Protein AF-A0A971IRF4-F1 (afdb_monomer_lite)

Sequence (82 aa):
MTATKQFEKLLNKAQKITGNYLDTLNLTELQPDDILAMQDEKLKKIAAMIYLCNESLRFTSHEITYNAGGFEVDIINQITPF

Foldseek 3Di:
DALQVLLQVLLQVLCVVVVDNVVSVVLLVDDPVNLVPDPPPVVSVSSVSNPVSCVVCVVFAKDWDQDPVGIGIGGDPPPPPD

pLDDT: mean 91.07, std 10.77, range [49.03, 98.0]

Secondary structure (DSSP, 8-state):
--HHHHHHHHHHHHHHHH--HHHHHGGGT--HHHHHH-S-HHHHHHHHHHHHHHHHTTTS-EEEEEETTEEEEEE-------

Structure (mmCIF, N/CA/C/O backbone):
data_AF-A0A971IRF4-F1
#
_entry.id   AF-A0A971IRF4-F1
#
loop_
_atom_site.group_PDB
_atom_site.id
_atom_site.type_symbol
_atom_site.label_atom_id
_atom_site.label_alt_id
_atom_site.label_comp_id
_atom_site.label_asym_id
_atom_site.label_entity_id
_atom_site.label_seq_id
_atom_site.pdbx_PDB_ins_code
_atom_site.Cartn_x
_atom_site.Cartn_y
_atom_site.Cartn_z
_atom_site.occupancy
_atom_site.B_iso_or_equiv
_atom_site.auth_seq_id
_atom_site.auth_comp_id
_atom_site.auth_asym_id
_atom_site.auth_atom_id
_atom_site.pdbx_PDB_model_num
ATOM 1 N N . MET A 1 1 ? 4.458 15.364 -6.017 1.00 61.91 1 MET A N 1
ATOM 2 C CA . MET A 1 1 ? 4.452 14.060 -5.315 1.00 61.91 1 MET A CA 1
ATOM 3 C C . MET A 1 1 ? 4.225 12.987 -6.373 1.00 61.91 1 MET A C 1
ATOM 5 O O . MET A 1 1 ? 3.355 13.207 -7.202 1.00 61.91 1 MET A O 1
ATOM 9 N N . THR A 1 2 ? 5.046 11.933 -6.438 1.00 89.00 2 THR A N 1
ATOM 10 C CA . THR A 1 2 ? 4.979 10.902 -7.499 1.00 89.00 2 THR A CA 1
ATOM 11 C C . THR A 1 2 ? 3.943 9.824 -7.173 1.00 89.00 2 THR A C 1
ATOM 13 O O . THR A 1 2 ? 3.580 9.666 -6.004 1.00 89.00 2 THR A O 1
ATOM 16 N N . ALA A 1 3 ? 3.500 9.068 -8.186 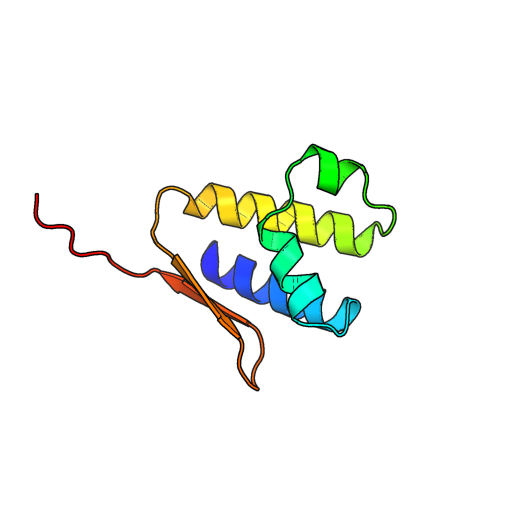1.00 90.06 3 ALA A N 1
ATOM 17 C CA . ALA A 1 3 ? 2.623 7.910 -7.991 1.00 90.06 3 ALA A CA 1
ATOM 18 C C . ALA A 1 3 ? 3.244 6.890 -7.021 1.00 90.06 3 ALA A C 1
ATOM 20 O O . ALA A 1 3 ? 2.554 6.450 -6.113 1.00 90.06 3 ALA A O 1
ATOM 21 N N . THR A 1 4 ? 4.555 6.628 -7.104 1.00 93.69 4 THR A N 1
ATOM 22 C CA . THR A 1 4 ? 5.276 5.745 -6.164 1.00 93.69 4 THR A CA 1
ATOM 23 C C . THR A 1 4 ? 5.185 6.202 -4.709 1.00 93.69 4 THR A C 1
ATOM 25 O O . THR A 1 4 ? 4.730 5.450 -3.855 1.00 93.69 4 THR A O 1
ATOM 28 N N . LYS A 1 5 ? 5.496 7.473 -4.416 1.00 94.94 5 LYS A N 1
ATOM 29 C CA . LYS A 1 5 ? 5.403 8.025 -3.050 1.00 94.94 5 LYS A CA 1
ATOM 30 C C . LYS A 1 5 ? 3.972 8.032 -2.513 1.00 94.94 5 LYS A C 1
ATOM 32 O O . LYS A 1 5 ? 3.751 7.916 -1.308 1.00 94.94 5 LYS A O 1
ATOM 37 N N . GLN A 1 6 ? 2.986 8.231 -3.387 1.00 95.81 6 GLN A N 1
ATOM 38 C CA . GLN A 1 6 ? 1.581 8.136 -2.997 1.00 95.81 6 GLN A CA 1
ATOM 39 C C . GLN A 1 6 ? 1.191 6.684 -2.717 1.00 95.81 6 GLN A C 1
ATOM 41 O O . GLN A 1 6 ? 0.525 6.440 -1.713 1.00 95.81 6 GLN A O 1
ATOM 46 N N . PHE A 1 7 ? 1.648 5.746 -3.544 1.00 96.50 7 PHE A N 1
ATOM 47 C CA . PHE A 1 7 ? 1.420 4.317 -3.377 1.00 96.50 7 PHE A CA 1
ATOM 48 C C . PHE A 1 7 ? 1.977 3.833 -2.032 1.00 96.50 7 PHE A C 1
ATOM 50 O O . PHE A 1 7 ? 1.225 3.336 -1.195 1.00 96.50 7 PHE A O 1
ATOM 57 N N . GLU A 1 8 ? 3.246 4.119 -1.751 1.00 96.94 8 GLU A N 1
ATOM 58 C CA . GLU A 1 8 ? 3.905 3.813 -0.479 1.00 96.94 8 GLU A CA 1
ATOM 59 C C . GLU A 1 8 ? 3.124 4.351 0.729 1.00 96.94 8 GLU A C 1
ATOM 61 O O . GLU A 1 8 ? 2.816 3.638 1.690 1.00 96.94 8 GLU A O 1
ATOM 66 N N . LYS A 1 9 ? 2.734 5.630 0.676 1.00 97.50 9 LYS A N 1
ATOM 67 C CA . LYS A 1 9 ? 1.968 6.273 1.748 1.00 97.50 9 LYS A CA 1
ATOM 68 C C . LYS A 1 9 ? 0.620 5.593 1.976 1.00 97.50 9 LYS A C 1
ATOM 70 O O . LYS A 1 9 ? 0.147 5.550 3.113 1.00 97.50 9 LYS A O 1
ATOM 75 N N . LEU A 1 10 ? -0.036 5.130 0.916 1.00 97.75 10 LEU A N 1
ATOM 76 C CA . LEU A 1 10 ? -1.325 4.451 0.999 1.00 97.75 10 LEU A CA 1
ATOM 77 C C . LEU A 1 10 ? -1.182 3.047 1.585 1.00 97.75 10 LEU A C 1
ATOM 79 O O . LEU A 1 10 ? -1.953 2.715 2.482 1.00 97.75 10 LEU A O 1
ATOM 83 N N . LEU A 1 11 ? -0.162 2.289 1.180 1.00 97.06 11 LEU A N 1
ATOM 84 C CA . LEU A 1 11 ? 0.158 0.982 1.761 1.00 97.06 11 LEU A CA 1
ATOM 85 C C . LEU A 1 11 ? 0.452 1.098 3.257 1.00 97.06 11 LEU A C 1
ATOM 87 O O . LEU A 1 11 ? -0.160 0.419 4.074 1.00 97.06 11 LEU A O 1
ATOM 91 N N . ASN A 1 12 ? 1.278 2.063 3.656 1.00 97.44 12 ASN A N 1
ATOM 92 C CA . ASN A 1 12 ? 1.558 2.309 5.069 1.00 97.44 12 ASN A CA 1
ATOM 93 C C . ASN A 1 12 ? 0.322 2.759 5.868 1.00 97.44 12 ASN A C 1
ATOM 95 O O . ASN A 1 12 ? 0.230 2.514 7.073 1.00 97.44 12 ASN A O 1
ATOM 99 N N . LYS A 1 13 ? -0.652 3.421 5.231 1.00 96.94 13 LYS A N 1
ATOM 100 C CA . LYS A 1 13 ? -1.941 3.735 5.869 1.00 96.94 13 LYS A CA 1
ATOM 101 C C . LYS A 1 13 ? -2.831 2.506 5.994 1.00 96.94 13 LYS A C 1
ATOM 103 O O . LYS A 1 13 ? -3.443 2.350 7.046 1.00 96.94 13 LYS A O 1
ATOM 108 N N . ALA A 1 14 ? -2.909 1.677 4.956 1.00 96.00 14 ALA A N 1
ATOM 109 C CA . ALA A 1 14 ? -3.639 0.417 4.992 1.00 96.00 14 ALA A CA 1
ATOM 110 C C . ALA A 1 14 ? -3.079 -0.499 6.083 1.00 96.00 14 ALA A C 1
ATOM 112 O O . ALA A 1 14 ? -3.847 -0.944 6.925 1.00 96.00 14 ALA A O 1
ATOM 113 N N . GLN A 1 15 ? -1.754 -0.629 6.183 1.00 95.94 15 GLN A N 1
ATOM 114 C CA . GLN A 1 15 ? -1.092 -1.433 7.212 1.00 95.94 15 GLN A CA 1
ATOM 115 C C . GLN A 1 15 ? -1.444 -1.019 8.636 1.00 95.94 15 GLN A C 1
ATOM 117 O O . GLN A 1 15 ? -1.603 -1.858 9.516 1.00 95.94 15 GLN A O 1
ATOM 122 N N . LYS A 1 16 ? -1.594 0.284 8.884 1.00 95.12 16 LYS A N 1
ATOM 123 C CA . LYS A 1 16 ? -2.023 0.792 10.195 1.00 95.12 16 LYS A CA 1
ATOM 124 C C . LYS A 1 16 ? -3.477 0.448 10.524 1.00 95.12 16 LYS A C 1
ATOM 126 O O . LYS A 1 16 ? -3.853 0.531 11.687 1.00 95.12 16 LYS A O 1
ATOM 131 N N . ILE A 1 17 ? -4.295 0.145 9.518 1.00 93.56 17 ILE A N 1
ATOM 132 C CA . ILE A 1 17 ? -5.709 -0.212 9.672 1.00 93.56 17 ILE A CA 1
ATOM 133 C C . ILE A 1 17 ? -5.863 -1.729 9.779 1.00 93.56 17 ILE A C 1
ATOM 135 O O . ILE A 1 17 ? -6.554 -2.194 10.675 1.00 93.56 17 ILE A O 1
ATOM 139 N N . THR A 1 18 ? -5.216 -2.483 8.891 1.00 92.12 18 THR A N 1
ATOM 140 C CA . THR A 1 18 ? -5.272 -3.951 8.869 1.00 92.12 18 THR A CA 1
ATOM 141 C C . THR A 1 18 ? -4.455 -4.569 10.002 1.00 92.12 18 THR A C 1
ATOM 143 O O . THR A 1 18 ? -4.800 -5.632 10.503 1.00 92.12 18 THR A O 1
ATOM 146 N N . GLY A 1 19 ? -3.356 -3.923 10.408 1.00 93.38 19 GLY A N 1
ATOM 147 C CA . GLY A 1 19 ? -2.388 -4.473 11.358 1.00 93.38 19 GLY A CA 1
ATOM 148 C C . GLY A 1 19 ? -1.601 -5.668 10.809 1.00 93.38 19 GLY A C 1
ATOM 149 O O . GLY A 1 19 ? -0.803 -6.254 11.539 1.00 93.38 19 GLY A O 1
ATOM 150 N N . ASN A 1 20 ? -1.804 -6.029 9.539 1.00 93.31 20 ASN A N 1
ATOM 151 C CA . ASN A 1 20 ? -1.267 -7.235 8.928 1.00 93.31 20 ASN A CA 1
ATOM 152 C C . ASN A 1 20 ? -0.701 -6.930 7.540 1.00 93.31 20 ASN A C 1
ATOM 154 O O . ASN A 1 20 ? -1.395 -6.439 6.650 1.00 93.31 20 ASN A O 1
ATOM 158 N N . TYR A 1 21 ? 0.584 -7.251 7.383 1.00 91.38 21 TYR A N 1
ATOM 159 C CA . TYR A 1 21 ? 1.339 -7.015 6.158 1.00 91.38 21 TYR A CA 1
ATOM 160 C C . TYR A 1 21 ? 0.744 -7.747 4.951 1.00 91.38 21 TYR A C 1
ATOM 162 O O . TYR A 1 21 ? 0.583 -7.133 3.899 1.00 91.38 21 TYR A O 1
ATOM 170 N N . LEU A 1 22 ? 0.392 -9.026 5.107 1.00 93.75 22 LEU A N 1
ATOM 171 C CA . LEU A 1 22 ? -0.143 -9.847 4.021 1.00 93.75 22 LEU A CA 1
ATOM 172 C C . LEU A 1 22 ? -1.497 -9.307 3.553 1.00 93.75 22 LEU A C 1
ATOM 174 O O . LEU A 1 22 ? -1.711 -9.153 2.355 1.00 93.75 22 LEU A O 1
ATOM 178 N N . ASP A 1 23 ? -2.363 -8.917 4.489 1.00 93.69 23 ASP A N 1
ATOM 179 C CA . ASP A 1 23 ? -3.665 -8.326 4.156 1.00 93.69 23 ASP A CA 1
ATOM 180 C C . ASP A 1 23 ? -3.510 -6.992 3.413 1.00 93.69 23 ASP A C 1
ATOM 182 O O . ASP A 1 23 ? -4.292 -6.679 2.518 1.00 93.69 23 ASP A O 1
ATOM 186 N N . THR A 1 24 ? -2.486 -6.207 3.758 1.00 95.19 24 THR A N 1
ATOM 187 C CA . THR A 1 24 ? -2.171 -4.955 3.060 1.00 95.19 24 THR A CA 1
ATOM 188 C C . THR A 1 24 ? -1.599 -5.196 1.672 1.00 95.19 24 THR A C 1
ATOM 190 O O . THR A 1 24 ? -1.956 -4.468 0.747 1.00 95.19 24 THR A O 1
ATOM 193 N N . LEU A 1 25 ? -0.727 -6.196 1.512 1.00 94.19 25 LEU A N 1
ATOM 194 C CA . LEU A 1 25 ? -0.163 -6.545 0.212 1.00 94.19 25 LEU A CA 1
ATOM 195 C C . LEU A 1 25 ? -1.262 -7.001 -0.751 1.00 94.19 25 LEU A C 1
ATOM 197 O O . LEU A 1 25 ? -1.277 -6.549 -1.887 1.00 94.19 25 LEU A O 1
ATOM 201 N N . ASN A 1 26 ? -2.246 -7.768 -0.276 1.00 95.31 26 ASN A N 1
ATOM 202 C CA . ASN A 1 26 ? -3.388 -8.195 -1.091 1.00 95.31 26 ASN A CA 1
ATOM 203 C C . ASN A 1 26 ? -4.159 -7.015 -1.717 1.00 95.31 26 ASN A C 1
ATOM 205 O O . ASN A 1 26 ? -4.786 -7.175 -2.761 1.00 95.31 26 ASN A O 1
ATOM 209 N N . LEU A 1 27 ? -4.102 -5.812 -1.125 1.00 95.25 27 LEU A N 1
ATOM 210 C CA . LEU A 1 27 ? -4.751 -4.620 -1.683 1.00 95.25 27 LEU A CA 1
ATOM 211 C C . LEU A 1 27 ? -4.143 -4.158 -3.015 1.00 95.25 27 LEU A C 1
ATOM 213 O O . LEU A 1 27 ? -4.799 -3.405 -3.733 1.00 95.25 27 LEU A O 1
ATOM 217 N N . THR A 1 28 ? -2.908 -4.554 -3.343 1.00 94.06 28 THR A N 1
ATOM 218 C CA . THR A 1 28 ? -2.261 -4.189 -4.616 1.00 94.06 28 THR A CA 1
ATOM 219 C C . THR A 1 28 ? -2.762 -5.019 -5.794 1.00 94.06 28 THR A C 1
ATOM 221 O O . THR A 1 28 ? -2.616 -4.591 -6.939 1.00 94.06 28 THR A O 1
ATOM 224 N N . GLU A 1 29 ? -3.379 -6.166 -5.509 1.00 94.12 29 GLU A N 1
ATOM 225 C CA . GLU A 1 29 ? -3.835 -7.145 -6.498 1.00 94.12 29 GLU A CA 1
ATOM 226 C C . GLU A 1 29 ? -5.339 -7.035 -6.800 1.00 94.12 29 GLU A C 1
ATOM 228 O O . GLU A 1 29 ? -5.822 -7.604 -7.783 1.00 94.12 29 GLU A O 1
ATOM 233 N N . LEU A 1 30 ? -6.082 -6.281 -5.980 1.00 95.69 30 LEU A N 1
ATOM 234 C CA . LEU A 1 30 ? -7.533 -6.154 -6.103 1.00 95.69 30 LEU A CA 1
ATOM 235 C C . LEU A 1 30 ? -7.952 -5.540 -7.438 1.00 95.69 30 LEU A C 1
ATOM 237 O O . LEU A 1 30 ? -7.432 -4.506 -7.868 1.00 95.69 30 LEU A O 1
ATOM 241 N N . GLN A 1 31 ? -8.969 -6.145 -8.046 1.00 96.62 31 GLN A N 1
ATOM 242 C CA . GLN A 1 31 ? -9.628 -5.606 -9.225 1.00 96.62 31 GLN A CA 1
ATOM 243 C C . GLN A 1 31 ? -10.738 -4.623 -8.822 1.00 96.62 31 GLN A C 1
ATOM 245 O O . GLN A 1 31 ? -11.195 -4.627 -7.673 1.00 96.62 31 GLN A O 1
ATOM 250 N N . PRO A 1 32 ? -11.215 -3.766 -9.747 1.00 97.12 32 PRO A N 1
ATOM 251 C CA . PRO A 1 32 ? -12.258 -2.788 -9.441 1.00 97.12 32 PRO A CA 1
ATOM 252 C C . PRO A 1 32 ? -13.507 -3.387 -8.784 1.00 97.12 32 PRO A C 1
ATOM 254 O O . PRO A 1 32 ? -14.033 -2.795 -7.843 1.00 97.12 32 PRO A O 1
ATOM 257 N N . ASP A 1 33 ? -13.949 -4.566 -9.221 1.00 98.00 33 ASP A N 1
ATOM 258 C CA . ASP A 1 33 ? -15.130 -5.232 -8.661 1.00 98.00 33 ASP A CA 1
ATOM 259 C C . ASP A 1 33 ? -14.910 -5.672 -7.205 1.00 98.00 33 ASP A C 1
ATOM 261 O O . ASP A 1 33 ? -15.791 -5.470 -6.364 1.00 98.00 33 ASP A O 1
ATOM 265 N N . ASP A 1 34 ? -13.713 -6.170 -6.875 1.00 97.12 34 ASP A N 1
ATOM 266 C CA . ASP A 1 34 ? -13.345 -6.534 -5.502 1.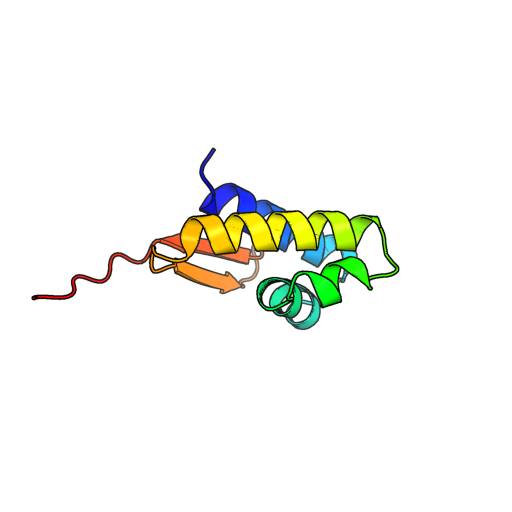00 97.12 34 ASP A CA 1
ATOM 267 C C . ASP A 1 34 ? -13.374 -5.303 -4.589 1.00 97.12 34 ASP A C 1
ATOM 269 O O . ASP A 1 34 ? -13.929 -5.332 -3.489 1.00 97.12 34 ASP A O 1
ATOM 273 N N . ILE A 1 35 ? -12.828 -4.181 -5.075 1.00 97.06 35 ILE A N 1
ATOM 274 C CA . ILE A 1 35 ? -12.806 -2.902 -4.355 1.00 97.06 35 ILE A CA 1
ATOM 275 C C . ILE A 1 35 ? -14.233 -2.395 -4.134 1.00 97.06 35 ILE A C 1
ATOM 277 O O . ILE A 1 35 ? -14.577 -1.927 -3.045 1.00 97.06 35 ILE A O 1
ATOM 281 N N . LEU A 1 36 ? -15.093 -2.482 -5.150 1.00 96.88 36 LEU A N 1
ATOM 282 C CA . LEU A 1 36 ? -16.488 -2.063 -5.044 1.00 96.88 36 LEU A CA 1
ATOM 283 C C . LEU A 1 36 ? -17.271 -2.911 -4.034 1.00 96.88 36 LEU A C 1
ATOM 285 O O . LEU A 1 36 ? -18.118 -2.353 -3.327 1.00 96.88 36 LEU A O 1
ATOM 289 N N . ALA A 1 37 ? -16.946 -4.198 -3.914 1.00 97.19 37 ALA A N 1
ATOM 290 C CA . ALA A 1 37 ? -17.561 -5.129 -2.973 1.00 97.19 37 ALA A CA 1
ATOM 291 C C . ALA A 1 37 ? -17.074 -4.980 -1.515 1.00 97.19 37 ALA A C 1
ATOM 293 O O . ALA A 1 37 ? -17.697 -5.539 -0.608 1.00 97.19 37 ALA A O 1
ATOM 294 N N . MET A 1 38 ? -16.001 -4.223 -1.251 1.00 95.75 38 MET A N 1
ATOM 295 C CA . MET A 1 38 ? -15.497 -4.021 0.112 1.00 95.75 38 MET A CA 1
ATOM 296 C C . MET A 1 38 ? -16.515 -3.305 1.011 1.00 95.75 38 MET A C 1
ATOM 298 O O . MET A 1 38 ? -17.054 -2.256 0.653 1.00 95.75 38 MET A O 1
ATOM 302 N N . GLN A 1 39 ? -16.717 -3.842 2.219 1.00 95.25 39 GLN A N 1
ATOM 303 C CA . GLN A 1 39 ? -17.617 -3.261 3.225 1.00 95.25 39 GLN A CA 1
ATOM 304 C C . GLN A 1 39 ? -16.975 -2.118 4.022 1.00 95.25 39 GLN A C 1
ATOM 306 O O . GLN A 1 39 ? -17.656 -1.166 4.400 1.00 95.25 39 GLN A O 1
ATOM 311 N N . ASP A 1 40 ? -15.669 -2.194 4.295 1.00 94.38 40 ASP A N 1
ATOM 312 C CA . ASP A 1 40 ? -14.961 -1.125 4.999 1.00 94.38 40 ASP A CA 1
ATOM 313 C C . ASP A 1 40 ? -14.704 0.046 4.041 1.00 94.38 40 ASP A C 1
ATOM 315 O O . ASP A 1 40 ? -13.801 0.010 3.208 1.00 94.38 40 ASP A O 1
ATOM 319 N N . GLU A 1 41 ? -15.492 1.111 4.181 1.00 95.56 41 GLU A N 1
ATOM 320 C CA . GLU A 1 41 ? -15.416 2.313 3.343 1.00 95.56 41 GLU A CA 1
ATOM 321 C C . GLU A 1 41 ? -14.059 3.033 3.399 1.00 95.56 41 GLU A C 1
ATOM 323 O O . GLU A 1 41 ? -13.655 3.706 2.443 1.00 95.56 41 GLU A O 1
ATOM 328 N N . LYS A 1 42 ? -13.327 2.927 4.513 1.00 95.88 42 LYS A N 1
ATOM 329 C CA . LYS A 1 42 ? -12.012 3.557 4.648 1.00 95.88 42 LYS A CA 1
ATOM 330 C C . LYS A 1 42 ? -10.969 2.758 3.876 1.00 95.88 42 LYS A C 1
ATOM 332 O O . LYS A 1 42 ? -10.202 3.356 3.118 1.00 95.88 42 LYS A O 1
ATOM 337 N N . LEU A 1 43 ? -10.954 1.437 4.044 1.00 95.50 43 LEU A N 1
ATOM 338 C CA . LEU A 1 43 ? 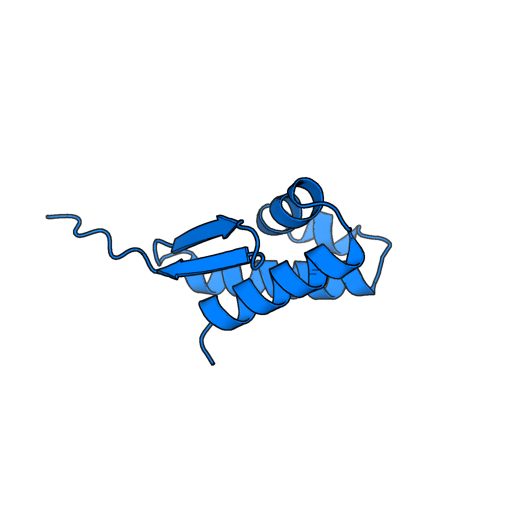-10.076 0.548 3.288 1.00 95.50 43 LEU A CA 1
ATOM 339 C C . LEU A 1 43 ? -10.427 0.553 1.802 1.00 95.50 43 LEU A C 1
ATOM 341 O O . LEU A 1 43 ? -9.519 0.669 0.990 1.00 95.50 43 LEU A O 1
ATOM 345 N N . LYS A 1 44 ? -11.711 0.568 1.441 1.00 97.31 44 LYS A N 1
ATOM 346 C CA . LYS A 1 44 ? -12.190 0.689 0.057 1.00 97.31 44 LYS A CA 1
ATOM 347 C C . LYS A 1 44 ? -11.612 1.906 -0.658 1.00 97.31 44 LYS A C 1
ATOM 349 O O . LYS A 1 44 ? -11.086 1.794 -1.761 1.00 97.31 44 LYS A O 1
ATOM 354 N N . LYS A 1 45 ?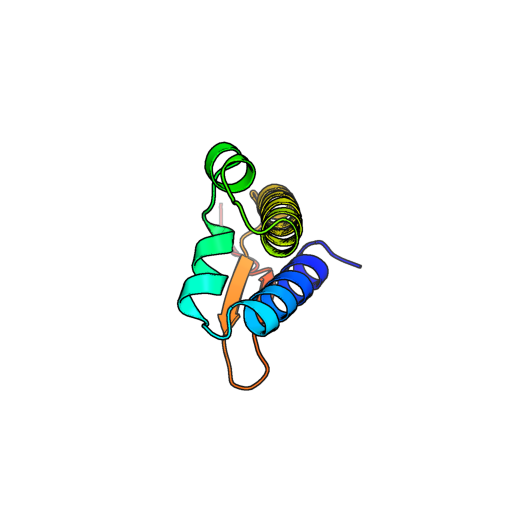 -11.641 3.079 -0.015 1.00 97.75 45 LYS A N 1
ATOM 355 C CA . LYS A 1 45 ? -11.038 4.304 -0.572 1.00 97.75 45 LYS A CA 1
ATOM 356 C C . LYS A 1 45 ? -9.526 4.183 -0.736 1.00 97.75 45 LYS A C 1
ATOM 358 O O . LYS A 1 45 ? -8.975 4.699 -1.705 1.00 97.75 45 LYS A O 1
ATOM 363 N N . ILE A 1 46 ? -8.849 3.533 0.211 1.00 97.31 46 ILE A N 1
ATOM 364 C CA . ILE A 1 46 ? -7.404 3.306 0.127 1.00 97.31 46 ILE A CA 1
ATOM 365 C C . ILE A 1 46 ? -7.081 2.333 -1.011 1.00 97.31 46 ILE A C 1
ATOM 367 O O . ILE A 1 46 ? -6.224 2.661 -1.824 1.00 97.31 46 ILE A O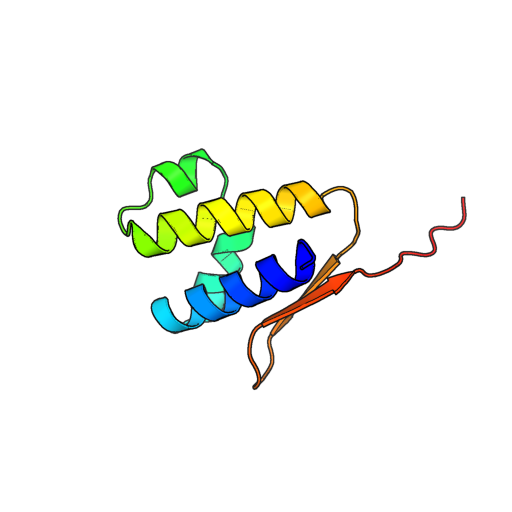 1
ATOM 371 N N . ALA A 1 47 ? -7.805 1.219 -1.120 1.00 97.44 47 ALA A N 1
ATOM 372 C CA . ALA A 1 47 ? -7.664 0.227 -2.182 1.00 97.44 47 ALA A CA 1
ATOM 373 C C . ALA A 1 47 ? -7.918 0.837 -3.569 1.00 97.44 47 ALA A C 1
ATOM 375 O O . ALA A 1 47 ? -7.105 0.669 -4.469 1.00 97.44 47 ALA A O 1
ATOM 376 N N . ALA A 1 48 ? -8.961 1.659 -3.723 1.00 97.94 48 ALA A N 1
ATOM 377 C CA . ALA A 1 48 ? -9.222 2.390 -4.965 1.00 97.94 48 ALA A CA 1
ATOM 378 C C . ALA A 1 48 ? -8.060 3.320 -5.362 1.00 97.94 48 ALA A C 1
ATOM 380 O O . ALA A 1 48 ? -7.672 3.385 -6.528 1.00 97.94 48 ALA A O 1
ATOM 381 N N . MET A 1 49 ? -7.475 4.042 -4.399 1.00 97.81 49 MET A N 1
ATOM 382 C CA . MET A 1 49 ? -6.318 4.897 -4.677 1.00 97.81 49 MET A CA 1
ATOM 383 C C . MET A 1 49 ? -5.045 4.088 -4.960 1.00 97.81 49 MET A C 1
ATOM 385 O O . MET A 1 49 ? -4.244 4.515 -5.789 1.00 97.81 49 MET A O 1
ATOM 389 N N . ILE A 1 50 ? -4.857 2.947 -4.288 1.00 97.19 50 ILE A N 1
ATOM 390 C CA . ILE A 1 50 ? -3.769 1.998 -4.556 1.00 97.19 50 ILE A CA 1
ATOM 391 C C . ILE A 1 50 ? -3.876 1.487 -5.993 1.00 97.19 50 ILE A C 1
ATOM 393 O O . ILE A 1 50 ? -2.911 1.622 -6.737 1.00 97.19 50 ILE A O 1
ATOM 397 N N . TYR A 1 51 ? -5.055 1.019 -6.407 1.00 96.88 51 TYR A N 1
ATOM 398 C CA . TYR A 1 51 ? -5.326 0.571 -7.772 1.00 96.88 51 TYR A CA 1
ATOM 399 C C . TYR A 1 51 ? -4.974 1.647 -8.806 1.00 96.88 51 TYR A C 1
ATOM 401 O O . TYR A 1 51 ? -4.236 1.384 -9.751 1.00 96.88 51 TYR A O 1
ATOM 409 N N . LEU A 1 52 ? -5.415 2.893 -8.596 1.00 95.88 52 LEU A N 1
ATOM 410 C CA . LEU A 1 52 ? -5.089 4.000 -9.501 1.00 95.88 52 LEU A CA 1
ATOM 411 C C . LEU A 1 52 ? -3.584 4.291 -9.570 1.00 95.88 52 LEU A C 1
ATOM 413 O O . LEU A 1 52 ? -3.070 4.600 -10.647 1.00 95.88 52 LEU A O 1
ATOM 417 N N . CYS A 1 53 ? -2.870 4.213 -8.442 1.00 94.88 53 CYS A N 1
ATOM 418 C CA . CYS A 1 53 ? -1.416 4.377 -8.427 1.00 94.88 53 CYS A CA 1
ATOM 419 C C . CYS A 1 53 ? -0.723 3.231 -9.171 1.00 94.88 53 CYS A C 1
ATOM 421 O O . CYS A 1 53 ? 0.188 3.499 -9.950 1.00 94.88 53 CYS A O 1
ATOM 423 N N . ASN A 1 54 ? -1.178 1.993 -8.965 1.00 93.12 54 ASN A N 1
ATOM 424 C CA . ASN A 1 54 ? -0.648 0.808 -9.630 1.00 93.12 54 ASN A CA 1
ATOM 425 C C . ASN A 1 54 ? -0.855 0.893 -11.153 1.00 93.12 54 ASN A C 1
ATOM 427 O O . ASN A 1 54 ? 0.107 0.807 -11.910 1.00 93.12 54 ASN A O 1
ATOM 431 N N . GLU A 1 55 ? -2.067 1.224 -11.615 1.00 93.38 55 GLU A N 1
ATOM 432 C CA . GLU A 1 55 ? -2.347 1.435 -13.044 1.00 93.38 55 GLU A CA 1
ATOM 433 C C . GLU A 1 55 ? -1.528 2.592 -13.638 1.00 93.38 55 GLU A C 1
ATOM 435 O O . GLU A 1 55 ? -1.030 2.496 -14.758 1.00 93.38 55 GLU A O 1
ATOM 440 N N . SER A 1 56 ? -1.313 3.673 -12.880 1.00 91.88 56 SER A N 1
ATOM 441 C CA . SER A 1 56 ? -0.450 4.786 -13.314 1.00 91.88 56 SER A CA 1
ATOM 442 C C . SER A 1 56 ? 1.018 4.374 -13.480 1.00 91.88 56 SER A C 1
ATOM 444 O O . SER A 1 56 ? 1.764 5.029 -14.207 1.00 91.88 56 SER A O 1
ATOM 446 N N . LEU A 1 57 ? 1.443 3.310 -12.797 1.00 89.62 57 LEU A N 1
ATOM 447 C CA . LEU A 1 57 ? 2.788 2.744 -12.851 1.00 89.62 57 LEU A CA 1
ATOM 448 C C . LEU A 1 57 ? 2.858 1.476 -13.708 1.00 89.62 57 LEU A C 1
ATOM 450 O O . LEU A 1 57 ? 3.923 0.883 -13.806 1.00 89.62 57 LEU A O 1
ATOM 454 N N . ARG A 1 58 ? 1.771 1.070 -14.370 1.00 87.75 58 ARG A N 1
ATOM 455 C CA . ARG A 1 58 ? 1.657 -0.217 -15.070 1.00 87.75 58 ARG A CA 1
ATOM 456 C C . ARG A 1 58 ? 2.746 -0.490 -16.110 1.00 87.75 58 ARG A C 1
ATOM 458 O O . ARG A 1 58 ? 3.108 -1.640 -16.331 1.00 87.75 58 ARG A O 1
ATOM 465 N N . PHE A 1 59 ? 3.252 0.554 -16.764 1.00 86.81 59 PHE A N 1
ATOM 466 C CA . PHE A 1 59 ? 4.314 0.452 -17.777 1.00 86.81 59 PHE A CA 1
ATOM 467 C C . PHE A 1 59 ? 5.707 0.778 -17.231 1.00 86.81 59 PHE A C 1
ATOM 469 O O . PHE A 1 59 ? 6.678 0.822 -17.982 1.00 86.81 59 PHE A O 1
ATOM 476 N N . THR A 1 60 ? 5.798 1.017 -15.927 1.00 87.56 60 THR A N 1
ATOM 477 C CA . THR A 1 60 ? 7.027 1.323 -15.213 1.00 87.56 60 THR A CA 1
ATOM 478 C C . THR A 1 60 ? 7.295 0.178 -14.255 1.00 87.56 60 THR A C 1
ATOM 480 O O . THR A 1 60 ? 6.558 -0.017 -13.287 1.00 87.56 60 THR A O 1
ATOM 483 N N . SER A 1 61 ? 8.363 -0.575 -14.502 1.00 87.62 61 SER A N 1
ATOM 484 C CA . SER A 1 61 ? 8.788 -1.614 -13.571 1.00 87.62 61 SER A CA 1
ATOM 485 C C . SER A 1 61 ? 9.035 -0.979 -12.202 1.00 87.62 61 SER A C 1
ATOM 487 O O . SER A 1 61 ? 9.797 -0.019 -12.066 1.00 87.62 61 SER A O 1
ATOM 489 N N . HIS A 1 62 ? 8.337 -1.478 -11.191 1.00 90.00 62 HIS A N 1
ATOM 490 C CA . HIS A 1 62 ? 8.429 -0.994 -9.825 1.00 90.00 62 HIS A CA 1
ATOM 491 C C . HIS A 1 62 ? 8.446 -2.174 -8.862 1.00 90.00 62 HIS A C 1
ATOM 493 O O . HIS A 1 62 ? 7.907 -3.240 -9.159 1.00 90.00 62 HIS A O 1
ATOM 499 N N . GLU A 1 63 ? 9.092 -1.977 -7.724 1.00 92.44 63 GLU A N 1
ATOM 500 C CA . GLU A 1 63 ? 9.216 -2.968 -6.667 1.00 92.44 63 GLU A CA 1
ATOM 501 C C . GLU A 1 63 ? 8.576 -2.428 -5.390 1.00 92.44 63 GLU A C 1
ATOM 503 O O . GLU A 1 63 ? 8.650 -1.234 -5.095 1.00 92.44 63 GLU A O 1
ATOM 508 N N . ILE A 1 64 ? 7.919 -3.319 -4.650 1.00 92.81 64 ILE A N 1
ATOM 509 C CA . ILE A 1 64 ? 7.331 -3.026 -3.348 1.00 92.81 64 ILE A CA 1
ATOM 510 C C . ILE A 1 64 ? 8.072 -3.879 -2.329 1.00 92.81 64 ILE A C 1
ATOM 512 O O . ILE A 1 64 ? 8.007 -5.107 -2.384 1.00 92.81 64 ILE A O 1
ATOM 516 N N . THR A 1 65 ? 8.752 -3.239 -1.384 1.00 93.94 65 THR A N 1
ATOM 517 C CA . THR A 1 65 ? 9.437 -3.930 -0.288 1.00 93.94 65 THR A CA 1
ATOM 518 C C . THR A 1 65 ? 8.774 -3.599 1.046 1.00 93.94 65 THR A C 1
ATOM 520 O O . THR A 1 65 ? 8.167 -2.540 1.212 1.00 93.94 65 THR A O 1
ATOM 523 N N . TYR A 1 66 ? 8.845 -4.524 2.005 1.00 92.62 66 TYR A N 1
ATOM 524 C CA . TYR A 1 66 ? 8.354 -4.311 3.366 1.00 92.62 66 TYR A CA 1
ATOM 525 C C . TYR A 1 66 ? 9.450 -4.618 4.381 1.00 92.62 66 TYR A C 1
ATOM 527 O O . TYR A 1 66 ? 10.048 -5.694 4.364 1.00 92.62 66 TYR A O 1
ATOM 535 N N . ASN A 1 67 ? 9.712 -3.665 5.273 1.00 91.12 67 ASN A N 1
ATOM 536 C CA . ASN A 1 67 ? 10.735 -3.759 6.309 1.00 91.12 67 ASN A CA 1
ATOM 537 C C . ASN A 1 67 ? 10.232 -3.160 7.641 1.00 91.12 67 ASN A C 1
ATOM 539 O O . ASN A 1 67 ? 9.060 -2.809 7.782 1.00 91.12 67 ASN A O 1
ATOM 543 N N . ALA A 1 68 ? 11.111 -3.039 8.643 1.00 87.56 68 ALA A N 1
ATOM 544 C CA . ALA A 1 68 ? 10.752 -2.497 9.961 1.00 87.56 68 ALA A CA 1
ATOM 545 C C . ALA A 1 68 ? 10.193 -1.054 9.918 1.00 87.56 68 ALA A C 1
ATOM 547 O O . ALA A 1 68 ? 9.494 -0.642 10.843 1.00 87.56 68 ALA A O 1
ATOM 548 N N . GLY A 1 69 ? 10.484 -0.293 8.858 1.00 87.69 69 GLY A N 1
ATOM 549 C CA . GLY A 1 69 ? 9.966 1.051 8.598 1.00 87.69 69 GLY A CA 1
ATOM 550 C C . GLY A 1 69 ? 8.617 1.094 7.869 1.00 87.69 69 GLY A C 1
ATOM 551 O O . GLY A 1 69 ? 8.020 2.168 7.788 1.00 87.69 69 GLY A O 1
ATOM 552 N N . GLY A 1 70 ? 8.107 -0.045 7.391 1.00 93.44 70 GLY A N 1
ATOM 553 C CA . GLY A 1 70 ? 6.870 -0.142 6.619 1.00 93.44 70 GLY A CA 1
ATOM 554 C C . GLY A 1 70 ? 7.103 -0.557 5.167 1.00 93.44 70 GLY A C 1
ATOM 555 O O . GLY A 1 70 ? 8.093 -1.214 4.851 1.00 93.44 70 GLY A O 1
ATOM 556 N N . PHE A 1 71 ? 6.150 -0.207 4.304 1.00 95.94 71 PHE A N 1
ATOM 557 C CA . PHE A 1 71 ? 6.258 -0.390 2.858 1.00 95.94 71 PHE A CA 1
ATOM 558 C C . PHE A 1 71 ? 7.117 0.711 2.234 1.00 95.94 71 PHE A C 1
ATOM 560 O O . PHE A 1 71 ? 6.991 1.868 2.637 1.00 95.94 71 PHE A O 1
ATOM 567 N N . GLU A 1 72 ? 7.900 0.348 1.224 1.00 95.44 72 GLU A N 1
ATOM 568 C CA . GLU A 1 72 ? 8.682 1.226 0.347 1.00 95.44 72 GLU A CA 1
ATOM 569 C C . GLU A 1 72 ? 8.385 0.845 -1.113 1.00 95.44 72 GLU A C 1
ATOM 571 O O . GLU A 1 72 ? 8.209 -0.340 -1.416 1.00 95.44 72 GLU A O 1
ATOM 576 N N . VAL A 1 73 ? 8.232 1.839 -1.997 1.00 93.12 73 VAL A N 1
ATOM 577 C CA . VAL A 1 73 ? 7.885 1.616 -3.414 1.00 93.12 73 VAL A CA 1
ATOM 578 C C . VAL A 1 73 ? 8.858 2.351 -4.325 1.00 93.12 73 VAL A C 1
ATOM 580 O O . VAL A 1 73 ? 8.821 3.583 -4.422 1.00 93.12 73 VAL A O 1
ATOM 583 N N . ASP A 1 74 ? 9.643 1.588 -5.078 1.00 93.19 74 ASP A N 1
ATOM 584 C CA . ASP A 1 74 ? 10.712 2.102 -5.929 1.00 93.19 74 ASP A CA 1
ATOM 585 C C . ASP A 1 74 ? 10.486 1.790 -7.404 1.00 93.19 74 ASP A C 1
ATOM 587 O O . ASP A 1 74 ? 9.947 0.749 -7.767 1.00 93.19 74 ASP A O 1
ATOM 591 N N . ILE A 1 75 ? 10.925 2.698 -8.280 1.00 90.06 75 ILE A N 1
ATOM 592 C CA . ILE A 1 75 ? 11.010 2.423 -9.719 1.00 90.06 75 ILE A CA 1
ATOM 593 C C . ILE A 1 75 ? 12.312 1.672 -9.969 1.00 90.06 75 ILE A C 1
ATOM 595 O O . ILE A 1 75 ? 13.395 2.200 -9.711 1.00 90.06 75 ILE A O 1
ATOM 599 N N . ILE A 1 76 ? 12.210 0.480 -10.545 1.00 88.00 76 ILE A N 1
ATOM 600 C CA . ILE A 1 76 ? 13.364 -0.284 -11.004 1.00 88.00 76 ILE A CA 1
ATOM 601 C C . ILE A 1 76 ? 13.558 -0.016 -12.496 1.00 88.00 76 ILE A C 1
ATOM 603 O O . ILE A 1 76 ? 12.777 -0.441 -13.345 1.00 88.00 76 ILE A O 1
ATOM 607 N N . ASN A 1 77 ? 14.625 0.704 -12.842 1.00 70.81 77 ASN A N 1
ATOM 608 C CA . ASN A 1 77 ? 15.022 0.842 -14.238 1.00 70.81 77 ASN A CA 1
ATOM 609 C C . ASN A 1 77 ? 15.528 -0.514 -14.732 1.00 70.81 77 ASN A C 1
ATOM 611 O O . ASN A 1 77 ? 16.689 -0.869 -14.525 1.00 70.81 77 ASN A O 1
ATOM 615 N N . GLN A 1 78 ? 14.670 -1.273 -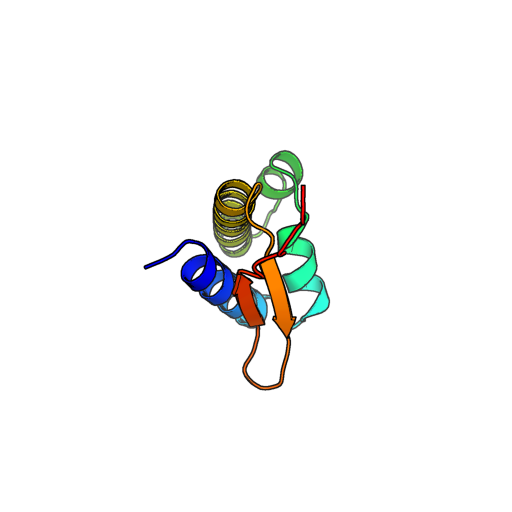15.407 1.00 58.84 78 GLN A N 1
ATOM 616 C CA . GLN A 1 78 ? 15.139 -2.385 -16.216 1.00 58.84 78 GLN A CA 1
ATOM 617 C C . GLN A 1 78 ? 15.899 -1.792 -17.402 1.00 58.84 78 GLN A C 1
ATOM 619 O O . GLN A 1 78 ? 15.294 -1.303 -18.353 1.00 58.84 78 GLN A O 1
ATOM 624 N N . ILE A 1 79 ? 17.232 -1.833 -17.355 1.00 57.88 79 ILE A N 1
ATOM 625 C CA . ILE A 1 79 ? 18.037 -1.766 -18.575 1.00 57.88 79 ILE A CA 1
ATOM 626 C C . ILE A 1 79 ? 17.683 -3.038 -19.348 1.00 57.88 79 ILE A C 1
ATOM 628 O O . ILE A 1 79 ? 18.286 -4.084 -19.137 1.00 57.88 79 ILE A O 1
ATOM 632 N N . THR A 1 80 ? 16.638 -2.987 -20.168 1.00 51.62 80 THR A N 1
ATOM 633 C CA . THR A 1 80 ? 16.364 -4.012 -21.172 1.00 51.62 80 THR A CA 1
ATOM 634 C C . THR A 1 80 ? 17.151 -3.595 -22.412 1.00 51.62 80 THR A C 1
ATOM 636 O O . THR A 1 80 ? 16.806 -2.585 -23.027 1.00 51.62 80 THR A O 1
ATOM 639 N N . PRO A 1 81 ? 18.260 -4.277 -22.760 1.00 49.03 81 PRO A N 1
ATOM 640 C CA . PRO A 1 81 ? 18.895 -4.050 -24.047 1.00 49.03 81 PRO A CA 1
ATOM 641 C C . PRO A 1 81 ? 17.931 -4.573 -25.117 1.00 49.03 81 PRO A C 1
ATOM 643 O O . PRO A 1 81 ? 17.498 -5.724 -25.032 1.00 49.03 81 PRO A O 1
ATOM 646 N N . PHE A 1 82 ? 17.561 -3.705 -26.060 1.00 54.03 82 PHE A N 1
ATOM 647 C CA . PHE A 1 82 ? 16.861 -4.092 -27.286 1.00 54.03 82 PHE A CA 1
ATOM 648 C C . PHE A 1 82 ? 17.778 -4.910 -28.198 1.00 54.03 82 PHE A C 1
ATOM 650 O O . PHE A 1 82 ? 18.990 -4.591 -28.244 1.00 54.03 82 PHE A O 1
#

Radius of gyration: 13.12 Å; chains: 1; bounding box: 36×24×39 Å